Protein AF-A0A7S2VRX1-F1 (afdb_monomer_lite)

Structure (mmCIF, N/CA/C/O backbone):
data_AF-A0A7S2VRX1-F1
#
_entry.id   AF-A0A7S2VRX1-F1
#
loop_
_atom_site.group_PDB
_atom_site.id
_atom_site.type_symbol
_atom_site.label_atom_id
_atom_site.label_alt_id
_atom_site.label_comp_id
_atom_site.label_asym_id
_atom_site.label_entity_id
_atom_site.label_seq_id
_atom_site.pdbx_PDB_ins_code
_atom_site.Cartn_x
_atom_site.Cartn_y
_atom_site.Cartn_z
_atom_site.occupancy
_atom_site.B_iso_or_equiv
_atom_site.auth_seq_id
_atom_site.auth_comp_id
_atom_site.auth_asym_id
_atom_site.auth_atom_id
_atom_site.pdbx_PDB_model_num
ATOM 1 N N . MET A 1 1 ? 1.411 7.402 -5.758 1.00 97.06 1 MET A N 1
ATOM 2 C CA . MET A 1 1 ? 1.986 6.941 -4.468 1.00 97.06 1 MET A CA 1
ATOM 3 C C . MET A 1 1 ? 1.684 7.967 -3.385 1.00 97.06 1 MET A C 1
ATOM 5 O O . MET A 1 1 ? 1.398 9.107 -3.732 1.00 97.06 1 MET A O 1
ATOM 9 N N . VAL A 1 2 ? 1.748 7.589 -2.108 1.00 97.94 2 VAL A N 1
ATOM 10 C CA . VAL A 1 2 ? 1.626 8.524 -0.977 1.00 97.94 2 VAL A CA 1
ATOM 11 C C . VAL A 1 2 ? 2.907 8.448 -0.152 1.00 97.94 2 VAL A C 1
ATOM 13 O O . VAL A 1 2 ? 3.319 7.350 0.216 1.00 97.94 2 VAL A O 1
ATOM 16 N N . PHE A 1 3 ? 3.546 9.588 0.109 1.00 97.31 3 PHE A N 1
ATOM 17 C CA . PHE A 1 3 ? 4.737 9.678 0.951 1.00 97.31 3 PHE A CA 1
ATOM 18 C C . PHE A 1 3 ? 4.720 10.990 1.756 1.00 97.31 3 PHE A C 1
ATOM 20 O O . PHE A 1 3 ? 5.015 12.053 1.207 1.00 97.31 3 PHE A O 1
ATOM 27 N N . PRO A 1 4 ? 4.371 10.944 3.056 1.00 94.62 4 PRO A N 1
ATOM 28 C CA . PRO A 1 4 ? 4.066 12.144 3.839 1.00 94.62 4 PRO A CA 1
ATOM 29 C C . PRO A 1 4 ? 5.296 12.972 4.227 1.00 94.62 4 PRO A C 1
ATOM 31 O O . PRO A 1 4 ? 5.156 14.103 4.681 1.00 94.62 4 PRO A O 1
ATOM 34 N N . PHE A 1 5 ? 6.505 12.437 4.043 1.00 93.81 5 PHE A N 1
ATOM 35 C CA . PHE A 1 5 ? 7.756 13.095 4.435 1.00 93.81 5 PHE A CA 1
ATOM 36 C C . PHE A 1 5 ? 8.350 13.990 3.336 1.00 93.81 5 PHE A C 1
ATOM 38 O O . PHE A 1 5 ? 9.442 14.528 3.500 1.00 93.81 5 PHE A O 1
ATOM 45 N N . SER A 1 6 ? 7.650 14.149 2.211 1.00 93.81 6 SER A N 1
ATOM 46 C CA . SER A 1 6 ? 8.048 15.025 1.108 1.00 93.81 6 SER A CA 1
ATOM 47 C C . SER A 1 6 ? 6.846 15.774 0.540 1.00 93.81 6 SER A C 1
ATOM 49 O O . SER A 1 6 ? 5.720 15.276 0.594 1.00 93.81 6 SER A O 1
ATOM 51 N N . GLY A 1 7 ? 7.094 16.930 -0.079 1.00 96.62 7 GLY A N 1
ATOM 52 C CA . GLY A 1 7 ? 6.091 17.608 -0.900 1.00 96.62 7 GLY A CA 1
ATOM 53 C C . GLY A 1 7 ? 5.693 16.794 -2.137 1.00 96.62 7 GLY A C 1
ATOM 54 O O . GLY A 1 7 ? 6.363 15.825 -2.507 1.00 96.62 7 GLY A O 1
ATOM 55 N N . ASN A 1 8 ? 4.612 17.212 -2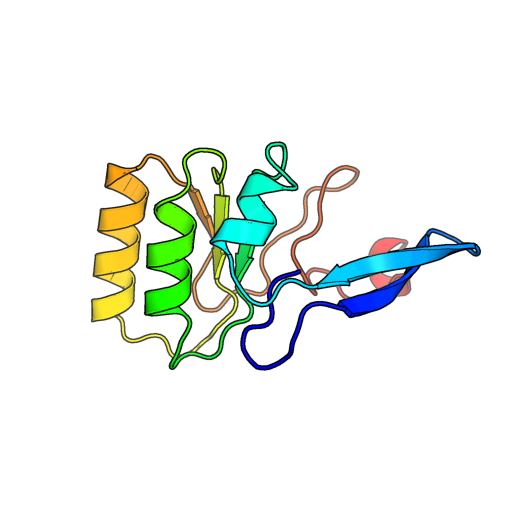.795 1.00 97.56 8 ASN A N 1
ATOM 56 C CA . ASN A 1 8 ? 4.149 16.592 -4.034 1.00 97.56 8 ASN A CA 1
ATOM 57 C C . ASN A 1 8 ? 5.226 16.674 -5.122 1.00 97.56 8 ASN A C 1
ATOM 59 O O . ASN A 1 8 ? 5.772 17.742 -5.393 1.00 97.56 8 ASN A O 1
ATOM 63 N N . HIS A 1 9 ? 5.505 15.545 -5.763 1.00 97.81 9 HIS A N 1
ATOM 64 C CA . HIS A 1 9 ? 6.497 15.443 -6.829 1.00 97.81 9 HIS A CA 1
ATOM 65 C C . HIS A 1 9 ? 6.177 14.260 -7.747 1.00 97.81 9 HIS A C 1
ATOM 67 O O . HIS A 1 9 ? 5.220 13.517 -7.525 1.00 97.81 9 HIS A O 1
ATOM 73 N N . TYR A 1 10 ? 6.984 14.088 -8.789 1.00 97.88 10 TYR A N 1
ATOM 74 C CA . TYR A 1 10 ? 6.904 12.941 -9.685 1.00 97.88 10 TYR A CA 1
ATOM 75 C C . TYR A 1 10 ? 8.141 12.068 -9.527 1.00 97.88 10 TYR A C 1
ATOM 77 O O . TYR A 1 10 ? 9.252 12.576 -9.384 1.00 97.88 10 TYR A O 1
ATOM 85 N N . VAL A 1 11 ? 7.942 10.755 -9.593 1.00 97.88 11 VAL A N 1
ATOM 86 C CA . VAL A 1 11 ? 9.022 9.768 -9.667 1.00 97.88 11 VAL A CA 1
ATOM 87 C C . VAL A 1 11 ? 8.981 9.112 -11.039 1.00 97.88 11 VAL A C 1
ATOM 89 O O . VAL A 1 11 ? 7.909 8.788 -11.552 1.00 97.88 11 VAL A O 1
ATOM 92 N N . LYS A 1 12 ? 10.157 8.935 -11.640 1.00 98.12 12 LYS A N 1
ATOM 93 C CA . LYS A 1 12 ? 10.313 8.293 -12.942 1.00 98.12 12 LYS A CA 1
ATOM 94 C C . LYS A 1 12 ? 10.253 6.769 -12.803 1.00 98.12 12 LYS A C 1
ATOM 96 O O . LYS A 1 12 ? 10.933 6.199 -11.955 1.00 98.12 12 LYS A O 1
ATOM 101 N N . PHE A 1 13 ? 9.468 6.132 -13.662 1.00 98.12 13 PHE A N 1
ATOM 102 C CA . PHE A 1 13 ? 9.349 4.683 -13.818 1.00 98.12 13 PHE A CA 1
ATOM 103 C C . PHE A 1 13 ? 9.473 4.299 -15.295 1.00 98.12 13 PHE A C 1
ATOM 105 O O . PHE A 1 13 ? 9.439 5.164 -16.167 1.00 98.12 13 PHE A O 1
ATOM 112 N N . TYR A 1 14 ? 9.585 2.999 -15.567 1.00 97.88 14 TYR A N 1
ATOM 113 C CA . TYR A 1 14 ? 9.569 2.453 -16.922 1.00 97.88 14 TYR A CA 1
ATOM 114 C C . TYR A 1 14 ? 8.295 1.645 -17.169 1.00 97.88 14 TYR A C 1
ATOM 116 O O . TYR A 1 14 ? 7.899 0.828 -16.334 1.00 97.88 14 TYR A O 1
ATOM 124 N N . TRP A 1 15 ? 7.677 1.859 -18.327 1.00 96.75 15 TRP A N 1
ATOM 125 C CA . TRP A 1 15 ? 6.610 1.028 -18.870 1.00 96.75 15 TRP A CA 1
ATOM 126 C C . TRP A 1 15 ? 7.118 0.361 -20.151 1.00 96.75 15 TRP A C 1
ATOM 128 O O . TRP A 1 15 ? 7.225 0.990 -21.203 1.00 96.75 15 TRP A O 1
ATOM 138 N N . GLY A 1 16 ? 7.516 -0.909 -20.045 1.00 95.25 16 GLY A N 1
ATOM 139 C CA . GLY A 1 16 ? 8.327 -1.544 -21.083 1.00 95.25 16 GLY A CA 1
ATOM 140 C C . GLY A 1 16 ? 9.685 -0.847 -21.184 1.00 95.25 16 GLY A C 1
ATOM 141 O O . GLY A 1 16 ? 10.439 -0.825 -20.214 1.00 95.25 16 GLY A O 1
ATOM 142 N N . THR A 1 17 ? 9.980 -0.262 -22.341 1.00 96.25 17 THR A N 1
ATOM 143 C CA . THR A 1 17 ? 11.205 0.520 -22.586 1.00 96.25 17 THR A CA 1
ATOM 144 C C . THR A 1 17 ? 10.990 2.032 -22.496 1.00 96.25 17 THR A C 1
ATOM 146 O O . THR A 1 17 ? 11.952 2.784 -22.619 1.00 96.25 17 THR A O 1
ATOM 149 N N . GLU A 1 18 ? 9.751 2.493 -22.309 1.00 97.69 18 GLU A N 1
ATOM 150 C CA . GLU A 1 18 ? 9.413 3.918 -22.268 1.00 97.69 18 GLU A CA 1
ATOM 151 C C . GLU A 1 18 ? 9.450 4.463 -20.838 1.00 97.69 18 GLU A C 1
ATOM 153 O O . GLU A 1 18 ? 9.050 3.788 -19.887 1.00 97.69 18 GLU A O 1
ATOM 158 N N . GLU A 1 19 ? 9.911 5.704 -20.676 1.00 97.94 19 GLU A N 1
ATOM 159 C CA . GLU A 1 19 ? 9.856 6.402 -19.393 1.00 97.94 19 GLU A CA 1
ATOM 160 C C . GLU A 1 19 ? 8.451 6.961 -19.134 1.00 97.94 19 GLU A C 1
ATOM 162 O O . GLU A 1 19 ? 7.811 7.536 -20.012 1.00 97.94 19 GLU A O 1
ATOM 167 N N . THR A 1 20 ? 7.990 6.857 -17.891 1.00 97.62 20 THR A N 1
ATOM 168 C CA . THR A 1 20 ? 6.728 7.437 -17.428 1.00 97.62 20 THR A CA 1
ATOM 169 C C . THR A 1 20 ? 6.888 8.062 -16.044 1.00 97.62 20 THR A C 1
ATOM 171 O O . THR A 1 20 ? 7.799 7.720 -15.287 1.00 97.62 20 THR A O 1
ATOM 174 N N . LEU A 1 21 ? 6.012 9.005 -15.701 1.00 97.88 21 LEU A N 1
ATOM 175 C CA . LEU A 1 21 ? 6.044 9.724 -14.429 1.00 97.88 21 LEU A CA 1
ATOM 176 C C . LEU A 1 21 ? 4.872 9.298 -13.544 1.00 97.88 21 LEU A C 1
ATOM 178 O O . LEU A 1 21 ? 3.709 9.460 -13.907 1.00 97.88 21 LEU A O 1
ATOM 182 N N . MET A 1 22 ? 5.180 8.808 -12.346 1.00 97.69 22 MET A N 1
ATOM 183 C CA . MET A 1 22 ? 4.192 8.462 -11.329 1.00 97.69 22 MET A CA 1
ATOM 184 C C . MET A 1 22 ? 4.077 9.602 -10.309 1.00 97.69 22 MET A C 1
ATOM 186 O O . MET A 1 22 ? 5.090 9.971 -9.704 1.00 97.69 22 MET A O 1
ATOM 190 N N . PRO A 1 23 ? 2.877 10.160 -10.067 1.00 98.06 23 PRO A N 1
ATOM 191 C CA . PRO A 1 23 ? 2.705 11.189 -9.054 1.00 98.06 23 PRO A CA 1
ATOM 192 C C . PRO A 1 23 ? 2.864 10.617 -7.639 1.00 98.06 23 PRO A C 1
ATOM 194 O O . PRO A 1 23 ? 2.332 9.550 -7.295 1.00 98.06 23 PRO A O 1
ATOM 197 N N . VAL A 1 24 ? 3.561 11.370 -6.796 1.00 98.50 24 VAL A N 1
ATOM 198 C CA . VAL A 1 24 ? 3.700 11.139 -5.360 1.00 98.50 24 VAL A CA 1
ATOM 199 C C . VAL A 1 24 ? 3.010 12.279 -4.626 1.00 98.50 24 VAL A C 1
ATOM 201 O O . VAL A 1 24 ? 3.309 13.449 -4.857 1.00 98.50 24 VAL A O 1
ATOM 204 N N . TYR A 1 25 ? 2.074 11.920 -3.754 1.00 98.50 25 TYR A N 1
ATOM 205 C CA . TYR A 1 25 ? 1.292 12.856 -2.958 1.00 98.50 25 TYR A CA 1
ATOM 206 C C . TYR A 1 25 ? 1.747 12.836 -1.505 1.00 98.50 2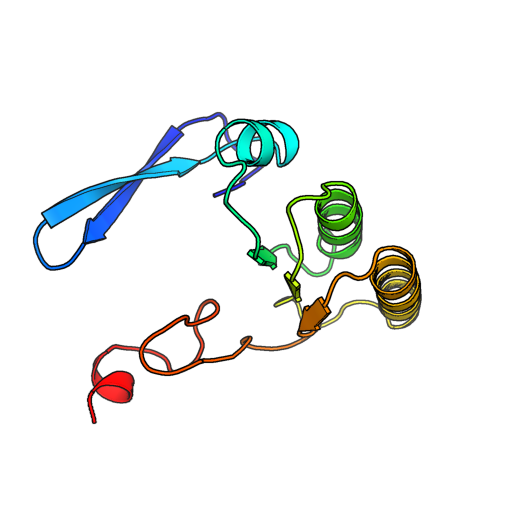5 TYR A C 1
ATOM 208 O O . TYR A 1 25 ? 2.074 11.777 -0.969 1.00 98.50 25 TYR A O 1
ATOM 216 N N . THR A 1 26 ? 1.698 13.983 -0.838 1.00 97.88 26 THR A N 1
ATOM 217 C CA . THR A 1 26 ? 1.977 14.072 0.600 1.00 97.88 26 THR A CA 1
ATOM 218 C C . THR A 1 26 ? 0.862 13.433 1.435 1.00 97.88 26 THR A C 1
ATOM 220 O O . THR A 1 26 ? 1.134 12.873 2.492 1.00 97.88 26 THR A O 1
ATOM 223 N N . THR A 1 27 ? -0.395 13.471 0.973 1.00 97.69 27 THR A N 1
ATOM 224 C CA . THR A 1 27 ? -1.551 12.973 1.744 1.00 97.69 27 THR A CA 1
ATOM 225 C C . THR A 1 27 ? -2.351 11.915 0.993 1.00 97.69 27 THR A C 1
ATOM 227 O O . THR A 1 27 ? -2.505 11.979 -0.231 1.00 97.69 27 THR A O 1
ATOM 230 N N . THR A 1 28 ? -2.920 10.963 1.739 1.00 97.50 28 THR A N 1
ATOM 231 C CA . THR A 1 28 ? -3.828 9.945 1.193 1.00 97.50 28 THR A CA 1
ATOM 232 C C . THR A 1 28 ? -5.080 10.583 0.600 1.00 97.50 28 THR A C 1
ATOM 234 O O . THR A 1 28 ? -5.514 10.200 -0.485 1.00 97.50 28 THR A O 1
ATOM 237 N N . LYS A 1 29 ? -5.613 11.616 1.265 1.00 97.44 29 LYS A N 1
ATOM 238 C CA . LYS A 1 29 ? -6.782 12.375 0.812 1.00 97.44 29 LYS A CA 1
ATOM 239 C C . LYS A 1 29 ? -6.619 12.907 -0.609 1.00 97.44 29 LYS A C 1
ATOM 241 O O . LYS A 1 29 ? -7.486 12.676 -1.448 1.00 97.44 29 LYS A O 1
ATOM 246 N N . GLU A 1 30 ? -5.518 13.607 -0.886 1.00 97.75 30 GLU A N 1
ATOM 247 C CA . GLU A 1 30 ? -5.277 14.175 -2.216 1.00 97.75 30 GLU A CA 1
ATOM 248 C C . GLU A 1 30 ? -5.119 13.073 -3.273 1.00 97.75 30 GLU A C 1
ATOM 250 O O . GLU A 1 30 ? -5.691 13.173 -4.361 1.00 97.75 30 GLU A O 1
ATOM 255 N N . ALA A 1 31 ? -4.391 12.002 -2.940 1.00 98.12 31 ALA A N 1
ATOM 256 C CA . ALA A 1 31 ? -4.196 10.872 -3.841 1.00 98.12 31 ALA A CA 1
ATOM 257 C C . ALA A 1 31 ? -5.529 10.215 -4.223 1.00 98.12 31 ALA A C 1
ATOM 259 O O . ALA A 1 31 ? -5.793 10.000 -5.402 1.00 98.12 31 ALA A O 1
ATOM 260 N N . VAL A 1 32 ? -6.395 9.948 -3.246 1.00 97.50 32 VAL A N 1
ATOM 261 C CA . VAL A 1 32 ? -7.709 9.337 -3.479 1.00 97.50 32 VAL A CA 1
ATOM 262 C C . VAL A 1 32 ? -8.625 10.251 -4.295 1.00 97.50 32 VAL A C 1
ATOM 264 O O . VAL A 1 32 ? -9.305 9.777 -5.202 1.00 97.50 32 VAL A O 1
ATOM 267 N N . GLN A 1 33 ? -8.622 11.560 -4.026 1.00 97.38 33 GLN A N 1
ATOM 268 C CA . GLN A 1 33 ? -9.435 12.522 -4.779 1.00 97.38 33 GLN A CA 1
ATOM 269 C C . GLN A 1 33 ? -9.026 12.609 -6.253 1.00 97.38 33 GLN A C 1
ATOM 271 O O . GLN A 1 33 ? -9.888 12.710 -7.124 1.00 97.38 33 GLN A O 1
ATOM 276 N N . LYS A 1 34 ? -7.720 12.564 -6.541 1.00 98.06 34 LYS A N 1
ATOM 277 C CA . LYS A 1 34 ? -7.197 12.608 -7.914 1.00 98.06 34 LYS A CA 1
ATOM 278 C C . LYS A 1 34 ? -7.292 11.266 -8.642 1.00 98.06 34 LYS A C 1
ATOM 280 O O . LYS A 1 34 ? -7.299 11.256 -9.869 1.00 98.06 34 LYS A O 1
ATOM 285 N N . HIS A 1 35 ? -7.391 10.156 -7.908 1.00 97.69 35 HIS A N 1
ATOM 286 C CA . HIS A 1 35 ? -7.427 8.794 -8.453 1.00 97.69 35 HIS A CA 1
ATOM 287 C C . HIS A 1 35 ? -8.642 8.006 -7.934 1.00 97.69 35 HIS A C 1
ATOM 289 O O . HIS A 1 35 ? -8.470 6.995 -7.249 1.00 97.69 35 HIS A O 1
ATOM 295 N N . PRO A 1 36 ? -9.881 8.413 -8.278 1.00 97.00 36 PRO A N 1
ATOM 296 C CA . PRO A 1 36 ? -11.100 7.801 -7.736 1.00 97.00 36 PRO A CA 1
ATOM 297 C C . PRO A 1 36 ? -11.282 6.326 -8.132 1.00 97.00 36 PRO A C 1
ATOM 299 O O . PRO A 1 36 ? -11.991 5.588 -7.452 1.00 97.00 36 PRO A O 1
ATOM 302 N N . ASN A 1 37 ? -10.620 5.881 -9.205 1.00 97.38 37 ASN A N 1
ATOM 303 C CA . ASN A 1 37 ? -10.684 4.501 -9.694 1.00 97.38 37 ASN A CA 1
ATOM 304 C C . ASN A 1 37 ? -9.738 3.545 -8.947 1.00 97.38 37 ASN A C 1
ATOM 306 O O . ASN A 1 37 ? -9.814 2.333 -9.147 1.00 97.38 37 ASN A O 1
ATOM 310 N N . ALA A 1 38 ? -8.829 4.057 -8.109 1.00 97.69 38 ALA A N 1
ATOM 311 C CA . ALA A 1 38 ? -7.954 3.206 -7.313 1.00 97.69 38 ALA A CA 1
ATOM 312 C C . ALA A 1 38 ? -8.762 2.505 -6.214 1.00 97.69 38 ALA A C 1
ATOM 314 O O . ALA A 1 38 ? -9.374 3.162 -5.371 1.00 97.69 38 ALA A O 1
ATOM 315 N N . SER A 1 39 ? -8.738 1.171 -6.221 1.00 97.94 39 SER A N 1
ATOM 316 C CA . SER A 1 39 ? -9.491 0.325 -5.286 1.00 97.94 39 SER A CA 1
ATOM 317 C C . SER A 1 39 ? -8.625 -0.529 -4.361 1.00 97.94 39 SER A C 1
ATOM 319 O O . SER A 1 39 ? -9.136 -1.104 -3.400 1.00 97.94 39 SER A O 1
ATOM 321 N N . VAL A 1 40 ? -7.317 -0.593 -4.613 1.00 98.44 40 VAL A N 1
ATOM 322 C CA . VAL A 1 40 ? -6.353 -1.359 -3.816 1.00 98.44 40 VAL A CA 1
ATOM 323 C C . VAL A 1 40 ? -5.342 -0.401 -3.199 1.00 98.44 40 VAL A C 1
ATOM 325 O O . VAL A 1 40 ? -4.705 0.374 -3.912 1.00 98.44 40 VAL A O 1
ATOM 328 N N . PHE A 1 41 ? -5.173 -0.479 -1.882 1.00 98.50 41 PHE A N 1
ATOM 329 C CA . PHE A 1 41 ? -4.167 0.267 -1.135 1.00 98.50 41 PHE A CA 1
ATOM 330 C C . PHE A 1 41 ? -3.084 -0.693 -0.634 1.00 98.50 41 PHE A C 1
ATOM 332 O O . PHE A 1 41 ? -3.375 -1.625 0.113 1.00 98.50 41 PHE A O 1
ATOM 339 N N . ILE A 1 42 ? -1.833 -0.485 -1.050 1.00 98.69 42 ILE A N 1
ATOM 340 C CA . ILE A 1 42 ? -0.694 -1.320 -0.639 1.00 98.69 42 ILE A CA 1
ATOM 341 C C . ILE A 1 42 ? 0.148 -0.522 0.354 1.00 98.69 42 ILE A C 1
ATOM 343 O O . ILE A 1 42 ? 0.803 0.453 -0.016 1.00 98.69 42 ILE A O 1
ATOM 347 N N . ASN A 1 43 ? 0.103 -0.925 1.621 1.00 98.50 43 ASN A N 1
ATOM 348 C CA . ASN A 1 43 ? 0.679 -0.192 2.733 1.00 98.50 43 ASN A CA 1
ATOM 349 C C . ASN A 1 43 ? 2.070 -0.724 3.117 1.00 98.50 43 ASN A C 1
ATOM 351 O O . ASN A 1 43 ? 2.205 -1.734 3.811 1.00 98.50 43 ASN A O 1
ATOM 355 N N . PHE A 1 44 ? 3.096 0.009 2.679 1.00 98.50 44 PHE A N 1
ATOM 356 C CA . PHE A 1 44 ? 4.506 -0.194 3.034 1.00 98.50 44 PHE A CA 1
ATOM 357 C C . PHE A 1 44 ? 4.958 0.648 4.240 1.00 98.50 44 PHE A C 1
ATOM 359 O O . PHE A 1 44 ? 6.157 0.782 4.487 1.00 98.50 44 PHE A O 1
ATOM 366 N N . ALA A 1 45 ? 4.029 1.260 4.982 1.00 97.75 45 ALA A N 1
ATOM 367 C CA . ALA A 1 45 ? 4.370 1.987 6.198 1.00 97.75 45 ALA A CA 1
ATOM 368 C C . ALA A 1 45 ? 5.082 1.074 7.210 1.00 97.75 45 ALA A C 1
ATOM 370 O O . ALA A 1 45 ? 4.838 -0.128 7.269 1.00 97.75 45 ALA A O 1
ATOM 371 N N . SER A 1 46 ? 5.957 1.655 8.032 1.00 96.81 46 SER A N 1
ATOM 372 C CA . SER A 1 46 ? 6.636 0.922 9.107 1.00 96.81 46 SER A CA 1
ATOM 373 C C . SER A 1 46 ? 5.644 0.411 10.158 1.00 96.81 46 SER A C 1
ATOM 375 O O . SER A 1 46 ? 4.570 0.990 10.315 1.00 96.81 46 SER A O 1
ATOM 377 N N . PHE A 1 47 ? 6.038 -0.570 10.978 1.00 91.94 47 PHE A N 1
ATOM 378 C CA . PHE A 1 47 ? 5.202 -1.077 12.079 1.00 91.94 47 PHE A CA 1
ATOM 379 C C . PHE A 1 47 ? 4.696 0.020 13.038 1.00 91.94 47 PHE A C 1
ATOM 381 O O . PHE A 1 47 ? 3.661 -0.149 13.672 1.00 91.94 47 PHE A O 1
ATOM 388 N N . ARG A 1 48 ? 5.397 1.164 13.123 1.00 95.19 48 ARG A N 1
ATOM 389 C CA . ARG A 1 48 ? 5.005 2.313 13.956 1.00 95.19 48 ARG A CA 1
ATOM 390 C C . ARG A 1 48 ? 3.852 3.127 13.371 1.00 95.19 48 ARG A C 1
ATOM 392 O O . ARG A 1 48 ? 3.094 3.716 14.126 1.00 95.19 48 ARG A O 1
ATOM 399 N N . SER A 1 49 ? 3.744 3.195 12.046 1.00 97.12 49 SER A N 1
ATOM 400 C CA . SER A 1 49 ? 2.799 4.070 11.333 1.00 97.12 49 SER A CA 1
ATOM 401 C C . SER A 1 49 ? 1.731 3.306 10.550 1.00 97.12 49 SER A C 1
ATOM 403 O O . SER A 1 49 ? 0.759 3.892 10.071 1.00 97.12 49 SER A O 1
ATOM 405 N N . VAL A 1 50 ? 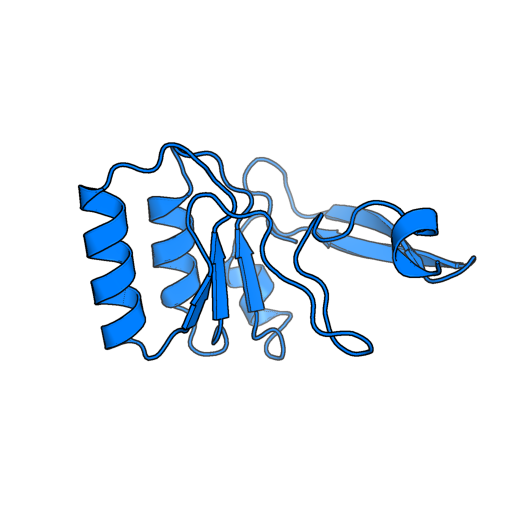1.883 1.990 10.415 1.00 98.19 50 VAL A N 1
ATOM 406 C CA . VAL A 1 50 ? 0.992 1.144 9.619 1.00 98.19 50 VAL A CA 1
ATOM 407 C C . VAL A 1 50 ? -0.430 1.094 10.160 1.00 98.19 50 VAL A C 1
ATOM 409 O O . VAL A 1 50 ? -1.367 1.038 9.370 1.00 98.19 50 VAL A O 1
ATOM 412 N N . PHE A 1 51 ? -0.612 1.171 11.479 1.00 98.50 51 PHE A N 1
ATOM 413 C CA . PHE A 1 51 ? -1.940 1.176 12.085 1.00 98.50 51 PHE A CA 1
ATOM 414 C C . PHE A 1 51 ? -2.744 2.412 11.659 1.00 98.50 51 PHE A C 1
ATOM 416 O O . PHE A 1 51 ? -3.793 2.279 11.034 1.00 98.50 51 PHE A O 1
ATOM 423 N N . GLU A 1 52 ? -2.217 3.611 11.919 1.00 98.06 52 GLU A N 1
ATOM 424 C CA . GLU A 1 52 ? -2.899 4.875 11.613 1.00 98.06 52 GLU A CA 1
ATOM 425 C C . GLU A 1 52 ? -3.154 5.037 10.111 1.00 98.06 52 GLU A C 1
ATOM 427 O O . GLU A 1 52 ? -4.266 5.365 9.700 1.00 98.06 52 GLU A O 1
ATOM 432 N N . THR A 1 53 ? -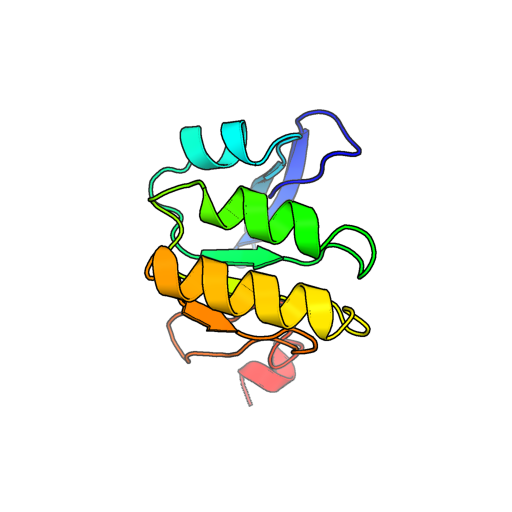2.155 4.722 9.281 1.00 97.81 53 THR A N 1
ATOM 433 C CA . THR A 1 53 ? -2.280 4.800 7.814 1.00 97.81 53 THR A CA 1
ATOM 434 C C . THR A 1 53 ? -3.291 3.797 7.254 1.00 97.81 53 THR A C 1
ATOM 436 O O . THR A 1 53 ? -4.002 4.107 6.302 1.00 97.81 53 THR A O 1
ATOM 439 N N . SER A 1 54 ? -3.410 2.612 7.858 1.00 98.50 54 SER A N 1
ATOM 440 C CA . SER A 1 54 ? -4.415 1.612 7.477 1.00 98.50 54 SER A CA 1
ATOM 441 C C . SER A 1 54 ? -5.827 2.049 7.861 1.00 98.50 54 SER A C 1
ATOM 443 O O . SER A 1 54 ? -6.750 1.930 7.056 1.00 98.50 54 SER A O 1
ATOM 445 N N . VAL A 1 55 ? -5.999 2.596 9.069 1.00 98.25 55 VAL A N 1
ATOM 446 C CA . VAL A 1 55 ? -7.282 3.156 9.514 1.00 98.25 55 VAL A CA 1
ATOM 447 C C . VAL A 1 55 ? -7.701 4.319 8.615 1.00 98.25 55 VAL A C 1
ATOM 449 O O . VAL A 1 55 ? -8.854 4.350 8.186 1.00 98.25 55 VAL A O 1
ATOM 452 N N . GLU A 1 56 ? -6.778 5.228 8.278 1.00 98.12 56 GLU A N 1
ATOM 453 C CA . GLU A 1 56 ? -7.028 6.334 7.348 1.00 98.12 56 GLU A CA 1
ATOM 454 C C . GLU A 1 56 ? -7.441 5.815 5.964 1.00 98.12 56 GLU A C 1
ATOM 456 O O . GLU A 1 56 ? -8.467 6.233 5.432 1.00 98.12 56 GLU A O 1
ATOM 461 N N . ALA A 1 57 ? -6.702 4.854 5.399 1.00 97.94 57 ALA A N 1
ATOM 462 C CA . ALA A 1 57 ? -7.005 4.281 4.087 1.00 97.94 57 ALA A CA 1
ATOM 463 C C . ALA A 1 57 ? -8.427 3.692 4.023 1.00 97.94 57 ALA A C 1
ATOM 465 O O . ALA A 1 57 ? -9.143 3.898 3.043 1.00 97.94 57 ALA A O 1
ATOM 466 N N . MET A 1 58 ? -8.872 3.026 5.093 1.00 98.12 58 MET A N 1
ATOM 467 C CA . MET A 1 58 ? -10.221 2.460 5.200 1.00 98.12 58 MET A CA 1
ATOM 468 C C . MET A 1 58 ? -11.329 3.522 5.355 1.00 98.12 58 MET A C 1
ATOM 470 O O . MET A 1 58 ? -12.518 3.203 5.277 1.00 98.12 58 MET A O 1
ATOM 474 N N . GLN A 1 59 ? -11.009 4.800 5.577 1.00 97.44 59 GLN A N 1
ATOM 475 C CA . GLN A 1 59 ? -12.018 5.869 5.567 1.00 97.44 59 GLN A CA 1
ATOM 476 C C . GLN A 1 59 ? -12.527 6.177 4.157 1.00 97.44 59 GLN A C 1
ATOM 478 O O . GLN A 1 59 ? -13.645 6.671 4.013 1.00 97.44 59 GLN A O 1
ATOM 483 N N . TYR A 1 60 ? -11.746 5.851 3.129 1.00 97.88 60 TYR A N 1
ATOM 484 C CA . TYR A 1 60 ? -12.062 6.191 1.752 1.00 97.88 60 TYR A CA 1
ATOM 485 C C . TYR A 1 60 ? -12.874 5.077 1.069 1.00 97.88 60 TYR A C 1
ATOM 487 O O . TYR A 1 60 ? -12.383 3.959 0.918 1.00 97.88 60 TYR A O 1
ATOM 495 N N . PRO A 1 61 ? -14.111 5.354 0.610 1.00 96.12 61 PRO A N 1
ATOM 496 C CA . PRO A 1 61 ? -15.039 4.317 0.154 1.00 96.12 61 PRO A CA 1
ATOM 497 C C . PRO A 1 61 ? -14.627 3.634 -1.155 1.00 96.12 61 PRO A C 1
ATOM 499 O O . PRO A 1 61 ? -15.122 2.545 -1.449 1.00 96.12 61 PRO A O 1
ATOM 502 N N . ASN A 1 62 ? -13.758 4.247 -1.961 1.00 96.75 62 ASN A N 1
ATOM 503 C CA . ASN A 1 62 ? -13.216 3.637 -3.176 1.00 96.75 62 ASN A CA 1
ATOM 504 C C . ASN A 1 62 ? -12.206 2.522 -2.867 1.00 96.75 62 ASN A C 1
ATOM 506 O O . ASN A 1 62 ? -12.077 1.606 -3.674 1.00 96.75 62 ASN A O 1
ATOM 510 N N . ILE A 1 63 ? -11.549 2.542 -1.702 1.00 98.31 63 ILE A N 1
ATOM 511 C CA . ILE A 1 63 ? -10.613 1.493 -1.293 1.00 98.31 63 ILE A CA 1
ATOM 512 C C . ILE A 1 63 ? -11.401 0.262 -0.844 1.00 98.31 63 ILE A C 1
ATOM 514 O O . ILE A 1 63 ? -12.161 0.302 0.119 1.00 98.31 63 ILE A O 1
ATOM 518 N N . LYS A 1 64 ? -11.231 -0.840 -1.574 1.00 98.44 64 LYS A N 1
ATOM 519 C CA . LYS A 1 64 ? -11.906 -2.125 -1.342 1.00 98.44 64 LYS A CA 1
ATOM 520 C C . LYS A 1 64 ? -10.972 -3.189 -0.786 1.00 98.44 64 LYS A C 1
ATOM 522 O O . LYS A 1 64 ? -11.442 -4.099 -0.112 1.00 98.44 64 LYS A O 1
ATOM 527 N N . THR A 1 65 ? -9.672 -3.052 -1.033 1.00 98.62 65 THR A N 1
ATOM 528 C CA . THR A 1 65 ? -8.653 -3.987 -0.554 1.00 98.62 65 THR A CA 1
ATOM 529 C C . THR A 1 65 ? -7.477 -3.228 0.039 1.00 98.62 65 THR A C 1
ATOM 531 O O . THR A 1 65 ? -6.945 -2.315 -0.593 1.00 98.62 65 THR A O 1
ATOM 534 N N . LEU A 1 66 ? -7.039 -3.640 1.225 1.00 98.62 66 LEU A N 1
ATOM 535 C CA . LEU A 1 66 ? -5.863 -3.133 1.916 1.00 98.62 66 LEU A CA 1
ATOM 536 C C . LEU A 1 66 ? -4.845 -4.268 2.095 1.00 98.62 66 LEU A C 1
ATOM 538 O O . LEU A 1 66 ? -5.128 -5.267 2.750 1.00 98.62 66 LEU A O 1
ATOM 542 N N . ALA A 1 67 ? -3.652 -4.109 1.529 1.00 98.75 67 ALA A N 1
ATOM 543 C CA . ALA A 1 67 ? -2.528 -5.007 1.773 1.00 98.75 67 ALA A CA 1
ATOM 544 C C . ALA A 1 67 ? -1.559 -4.365 2.770 1.00 98.75 67 ALA A C 1
ATOM 546 O O . ALA A 1 67 ? -1.107 -3.245 2.540 1.00 98.75 67 ALA A O 1
ATOM 547 N N . ILE A 1 68 ? -1.238 -5.059 3.859 1.00 98.75 68 ILE A N 1
ATOM 548 C CA . ILE A 1 68 ? -0.370 -4.566 4.930 1.00 98.75 68 ILE A CA 1
ATOM 549 C C . ILE A 1 68 ? 0.932 -5.366 4.928 1.00 98.75 68 ILE A C 1
ATOM 551 O O . ILE A 1 68 ? 0.939 -6.543 5.274 1.00 98.75 68 ILE A O 1
ATOM 555 N N . ILE A 1 69 ? 2.035 -4.714 4.555 1.00 98.69 69 ILE A N 1
ATOM 556 C CA . ILE A 1 69 ? 3.332 -5.387 4.382 1.00 98.69 69 ILE A CA 1
ATOM 557 C C . ILE A 1 69 ? 4.106 -5.486 5.703 1.00 98.69 69 ILE A C 1
ATOM 559 O O . ILE A 1 69 ? 4.843 -6.443 5.918 1.00 98.69 69 ILE A O 1
ATOM 563 N N . ALA A 1 70 ? 3.934 -4.508 6.597 1.00 98.31 70 ALA A N 1
ATOM 564 C CA . ALA A 1 70 ? 4.703 -4.407 7.834 1.00 98.31 70 ALA A CA 1
ATOM 565 C C . ALA A 1 70 ? 4.591 -5.662 8.712 1.00 98.31 70 ALA A C 1
ATOM 567 O O . ALA A 1 70 ? 3.491 -6.132 9.011 1.00 98.31 70 ALA A O 1
ATOM 568 N N . GLU A 1 71 ? 5.737 -6.147 9.178 1.00 98.19 71 GLU A N 1
ATOM 569 C CA . GLU A 1 71 ? 5.848 -7.135 10.249 1.00 98.19 71 GLU A CA 1
ATOM 570 C C . GLU A 1 71 ? 5.952 -6.436 11.618 1.00 98.19 71 GLU A C 1
ATOM 572 O O . GLU A 1 71 ? 6.287 -5.252 11.696 1.00 98.19 71 GLU A O 1
ATOM 577 N N . GLY A 1 72 ? 5.651 -7.153 12.706 1.00 96.69 72 GLY A N 1
ATOM 578 C CA . GLY A 1 72 ? 5.798 -6.637 14.073 1.00 96.69 72 GLY A CA 1
ATOM 579 C C . GLY A 1 72 ? 4.686 -5.682 14.517 1.00 96.69 72 GLY A C 1
ATOM 580 O O . GLY A 1 72 ? 4.871 -4.924 15.468 1.00 96.69 72 GLY A O 1
ATOM 581 N N . VAL A 1 73 ? 3.534 -5.699 13.838 1.00 97.75 73 VAL A N 1
ATOM 582 C CA . VAL A 1 73 ? 2.346 -4.946 14.263 1.00 97.75 73 VAL A CA 1
ATOM 583 C C . VAL A 1 73 ? 1.773 -5.593 15.528 1.00 97.75 73 VAL A C 1
ATOM 585 O O . VAL A 1 73 ? 1.477 -6.788 15.497 1.00 97.75 73 VAL A O 1
ATOM 588 N N . PRO A 1 74 ? 1.580 -4.848 16.633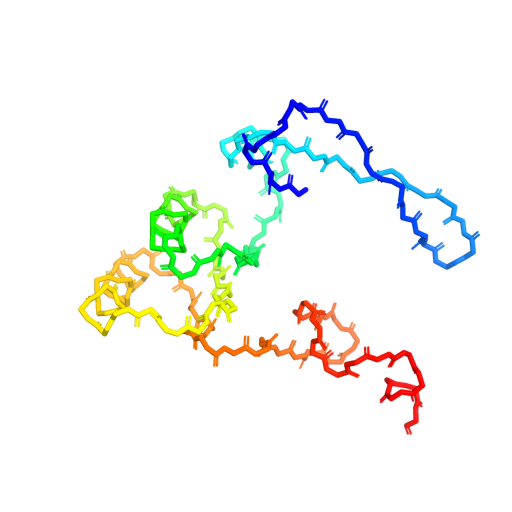 1.00 98.19 74 PRO A N 1
ATOM 589 C CA . PRO A 1 74 ? 0.959 -5.384 17.838 1.00 98.19 74 PRO A CA 1
ATOM 590 C C . PRO A 1 74 ? -0.376 -6.081 17.545 1.00 98.19 74 PRO A C 1
ATOM 592 O O . PRO A 1 74 ? -1.233 -5.548 16.836 1.00 98.19 74 PRO A O 1
ATOM 595 N N . GLU A 1 75 ? -0.594 -7.256 18.133 1.00 98.31 75 GLU A N 1
ATOM 596 C CA . GLU A 1 75 ? -1.809 -8.049 17.895 1.00 98.31 75 GLU A CA 1
ATOM 597 C C . GLU A 1 75 ? -3.084 -7.283 18.261 1.00 98.31 75 GLU A C 1
ATOM 599 O O . GLU A 1 75 ? -4.076 -7.350 17.540 1.00 98.31 75 GLU A O 1
ATOM 604 N N . GLN A 1 76 ? -3.048 -6.483 19.335 1.00 98.44 76 GLN A N 1
ATOM 605 C CA . GLN A 1 76 ? -4.155 -5.598 19.708 1.00 98.44 76 GLN A CA 1
ATOM 606 C C . GLN A 1 76 ? -4.554 -4.672 18.552 1.00 98.44 76 GLN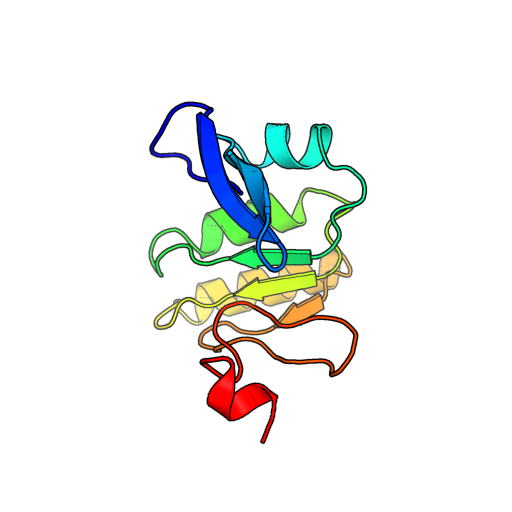 A C 1
ATOM 608 O O . GLN A 1 76 ? -5.723 -4.633 18.182 1.00 98.44 76 GLN A O 1
ATOM 613 N N . GLN A 1 77 ? -3.582 -3.983 17.950 1.00 98.44 77 GLN A N 1
ATOM 614 C CA . GLN A 1 77 ? -3.823 -3.102 16.807 1.00 98.44 77 GLN A CA 1
ATOM 615 C C . GLN A 1 77 ? -4.351 -3.887 15.605 1.00 98.44 77 GLN A C 1
ATOM 617 O O . GLN A 1 77 ? -5.266 -3.435 14.925 1.00 98.44 77 GLN A O 1
ATOM 622 N N . THR A 1 78 ? -3.830 -5.092 15.373 1.00 98.62 78 THR A N 1
ATOM 623 C CA . THR A 1 78 ? -4.316 -5.968 14.299 1.00 98.62 78 THR A CA 1
ATOM 624 C C . THR A 1 78 ? -5.786 -6.351 14.499 1.00 98.62 78 THR A C 1
ATOM 626 O O . THR A 1 78 ? -6.558 -6.300 13.544 1.00 98.62 78 THR A O 1
ATOM 629 N N . ARG A 1 79 ? -6.223 -6.648 15.731 1.00 98.62 79 ARG A N 1
ATOM 630 C CA . ARG A 1 79 ? -7.646 -6.899 16.034 1.00 98.62 79 ARG A CA 1
ATOM 631 C C . ARG A 1 79 ? -8.525 -5.692 15.717 1.00 98.62 79 ARG A C 1
ATOM 633 O O . ARG A 1 79 ? -9.596 -5.850 15.133 1.00 98.62 79 ARG A O 1
ATOM 640 N N . ASP A 1 80 ? -8.064 -4.496 16.068 1.00 98.69 80 ASP A N 1
ATOM 641 C CA . ASP A 1 80 ? -8.795 -3.258 15.794 1.00 98.69 80 ASP A CA 1
ATOM 642 C C . ASP A 1 80 ? -8.879 -2.971 14.283 1.00 98.69 80 ASP A C 1
ATOM 644 O O . ASP A 1 80 ? -9.923 -2.528 13.792 1.00 98.69 80 ASP A O 1
ATOM 648 N N . LEU A 1 81 ? -7.826 -3.299 13.522 1.00 98.62 81 LEU A N 1
ATOM 649 C CA . LEU A 1 81 ? -7.836 -3.245 12.058 1.00 98.62 81 LEU A CA 1
ATOM 650 C C . LEU A 1 81 ? -8.841 -4.231 11.456 1.00 98.62 81 LEU A C 1
ATOM 652 O O . LEU A 1 81 ? -9.633 -3.817 10.615 1.00 98.62 81 LEU A O 1
ATOM 656 N N . ILE A 1 82 ? -8.862 -5.488 11.916 1.00 98.69 82 ILE A N 1
ATOM 657 C CA . ILE A 1 82 ? -9.818 -6.512 11.455 1.00 98.69 82 ILE A CA 1
ATOM 658 C C . ILE A 1 82 ? -11.250 -6.035 11.674 1.00 98.69 82 ILE A C 1
ATOM 660 O O . ILE A 1 82 ? -12.024 -5.953 10.723 1.00 98.69 82 ILE A O 1
ATOM 664 N N . LYS A 1 83 ? -11.574 -5.618 12.901 1.00 98.69 83 LYS A N 1
ATOM 665 C CA . LYS A 1 83 ? -12.904 -5.105 13.242 1.00 98.69 83 LYS A CA 1
ATOM 666 C C . LYS A 1 83 ? -13.304 -3.919 12.360 1.00 98.69 83 LYS A C 1
ATOM 668 O O . LYS A 1 83 ? -14.444 -3.825 11.903 1.00 98.69 83 LYS A O 1
ATOM 673 N N . THR A 1 84 ? -12.370 -3.001 12.119 1.00 98.44 84 THR A N 1
ATOM 674 C CA . THR A 1 84 ? -12.605 -1.827 11.272 1.00 98.44 84 THR A CA 1
ATOM 675 C C . THR A 1 84 ? -12.854 -2.235 9.820 1.00 98.44 84 THR A C 1
ATOM 677 O O . THR A 1 84 ? -13.813 -1.760 9.211 1.00 98.44 84 THR A O 1
ATOM 680 N N . ALA A 1 85 ? -12.039 -3.139 9.281 1.00 98.56 85 ALA A N 1
ATOM 681 C CA . ALA A 1 85 ? -12.152 -3.638 7.919 1.00 98.56 85 ALA A CA 1
ATOM 682 C C . ALA A 1 85 ? -13.479 -4.368 7.682 1.00 98.56 85 ALA A C 1
ATOM 684 O O . ALA A 1 85 ? -14.181 -4.052 6.722 1.00 98.56 85 ALA A O 1
ATOM 685 N N . GLU A 1 86 ? -13.878 -5.249 8.603 1.00 98.31 86 GLU A N 1
ATOM 686 C CA . GLU A 1 86 ? -15.171 -5.941 8.577 1.00 98.31 86 GLU A CA 1
ATOM 687 C C . GLU A 1 86 ? -16.336 -4.949 8.600 1.00 98.31 86 GLU A C 1
ATOM 689 O O . GLU A 1 86 ? -17.226 -5.021 7.753 1.00 98.31 86 GLU A O 1
ATOM 694 N N . SER A 1 87 ? -16.295 -3.958 9.499 1.00 98.19 87 SER A N 1
ATOM 695 C CA . SER A 1 87 ? -17.350 -2.937 9.603 1.00 98.19 87 SER A CA 1
ATOM 696 C C . SER A 1 87 ? -17.526 -2.105 8.327 1.00 98.19 87 SER A C 1
ATOM 698 O O . SER A 1 87 ? -18.600 -1.560 8.077 1.00 98.19 87 SER A O 1
ATOM 700 N N . LYS A 1 88 ? -16.471 -2.005 7.512 1.00 97.81 88 LYS A N 1
ATOM 701 C CA . LYS A 1 88 ? -16.427 -1.211 6.280 1.00 97.81 88 LYS A CA 1
ATOM 702 C C . LYS A 1 88 ? -16.501 -2.057 5.009 1.00 97.81 88 LYS A C 1
ATOM 704 O O . LYS A 1 88 ? -16.540 -1.488 3.919 1.00 97.81 88 LYS A O 1
ATOM 709 N N . GLY A 1 89 ? -16.509 -3.385 5.128 1.00 98.00 89 GLY A N 1
ATOM 710 C CA . GLY A 1 89 ? -16.459 -4.299 3.988 1.00 98.00 89 GLY A CA 1
ATOM 711 C C . GLY A 1 89 ? -15.174 -4.172 3.159 1.00 98.00 89 GLY A C 1
ATOM 712 O O . GLY A 1 89 ? -15.226 -4.302 1.937 1.00 98.00 89 GLY A O 1
ATOM 713 N N . VAL A 1 90 ? -14.039 -3.872 3.798 1.00 98.62 90 VAL A N 1
ATOM 714 C CA . VAL A 1 90 ? -12.723 -3.789 3.145 1.00 98.62 90 VAL A CA 1
ATOM 715 C C . VAL A 1 90 ? -11.997 -5.120 3.318 1.00 98.62 90 VAL A C 1
ATOM 717 O O . VAL A 1 90 ? -11.836 -5.603 4.435 1.00 98.62 90 VAL A O 1
ATOM 720 N N . GLY A 1 91 ? -11.532 -5.718 2.223 1.00 98.50 91 GLY A N 1
ATOM 721 C CA . GLY A 1 91 ? -10.696 -6.916 2.282 1.00 98.50 91 GLY A CA 1
ATOM 722 C C . GLY A 1 91 ? -9.297 -6.587 2.804 1.00 98.50 91 GLY A C 1
ATOM 723 O O . GLY A 1 91 ? -8.689 -5.619 2.347 1.00 98.50 91 GLY A O 1
ATOM 724 N N . MET A 1 92 ? -8.761 -7.397 3.718 1.00 98.19 92 MET A N 1
ATOM 725 C CA . MET A 1 92 ? -7.387 -7.249 4.212 1.00 98.19 92 MET A CA 1
ATOM 726 C C . MET A 1 92 ? -6.496 -8.420 3.802 1.00 98.19 92 MET A C 1
ATOM 728 O O . MET A 1 92 ? -6.906 -9.576 3.867 1.00 98.19 92 MET A O 1
ATOM 732 N N . ILE A 1 93 ? -5.260 -8.106 3.408 1.00 98.69 93 ILE A N 1
ATOM 733 C CA . ILE A 1 93 ? -4.188 -9.069 3.130 1.00 98.69 93 ILE A CA 1
ATOM 734 C C . ILE A 1 93 ? -2.990 -8.687 4.005 1.00 98.69 93 ILE A C 1
ATOM 736 O O . ILE A 1 93 ? -2.365 -7.654 3.773 1.00 98.69 93 ILE A O 1
ATOM 740 N N . GLY A 1 94 ? -2.673 -9.504 5.008 1.00 98.06 94 GLY A N 1
ATOM 741 C CA . GLY A 1 94 ? -1.662 -9.206 6.030 1.00 98.06 94 GLY A CA 1
ATOM 742 C C . GLY A 1 94 ? -2.275 -8.856 7.395 1.00 98.06 94 GLY A C 1
ATOM 743 O O . GLY A 1 94 ? -3.477 -9.072 7.570 1.00 98.06 94 GLY A O 1
ATOM 744 N N . PRO A 1 95 ? -1.502 -8.309 8.360 1.00 98.44 95 PRO A N 1
ATOM 745 C CA . PRO A 1 95 ? -0.102 -7.851 8.262 1.00 98.44 95 PRO A CA 1
ATOM 746 C C . PRO A 1 95 ? 0.944 -8.955 8.027 1.00 98.44 95 PRO A C 1
ATOM 748 O O . PRO A 1 95 ? 0.589 -10.121 7.886 1.00 98.44 95 PRO A O 1
ATOM 751 N N . ALA A 1 96 ? 2.232 -8.587 8.008 1.00 98.19 96 ALA A N 1
ATOM 752 C CA . ALA A 1 96 ? 3.369 -9.508 7.885 1.00 98.19 96 ALA A CA 1
ATOM 753 C C . ALA A 1 96 ? 3.290 -10.432 6.652 1.00 98.19 96 ALA A C 1
ATOM 755 O O . ALA A 1 96 ? 3.394 -11.654 6.743 1.00 98.19 96 ALA A O 1
ATOM 756 N N . THR A 1 97 ? 3.084 -9.842 5.475 1.00 98.56 97 THR A N 1
ATOM 757 C CA . THR A 1 97 ? 2.989 -10.580 4.211 1.00 98.56 97 THR A CA 1
ATOM 758 C C . THR A 1 97 ? 3.707 -9.849 3.089 1.00 98.56 97 THR A C 1
ATOM 760 O O . THR A 1 97 ? 3.744 -8.622 3.043 1.00 98.56 97 THR A O 1
ATOM 763 N N . VAL A 1 98 ? 4.218 -10.609 2.122 1.00 97.94 98 VAL A N 1
ATOM 764 C CA . VAL A 1 98 ? 4.680 -10.049 0.845 1.00 97.94 98 VAL A CA 1
ATOM 765 C C . VAL A 1 98 ? 3.509 -9.544 -0.017 1.00 97.94 98 VAL A C 1
ATOM 767 O O . VAL A 1 98 ? 3.699 -8.708 -0.901 1.00 97.94 98 VAL A O 1
ATOM 770 N N . GLY A 1 99 ? 2.290 -10.023 0.254 1.00 98.19 99 GLY A N 1
ATOM 771 C CA . GLY A 1 99 ? 1.075 -9.702 -0.482 1.00 98.19 99 GLY A CA 1
ATOM 772 C C . GLY A 1 99 ? 0.512 -10.919 -1.212 1.00 98.19 99 GLY A C 1
ATOM 773 O O . GLY A 1 99 ? -0.015 -11.835 -0.588 1.00 98.19 99 GLY A O 1
ATOM 774 N N . GLY A 1 100 ? 0.568 -10.900 -2.541 1.00 98.06 100 GLY A N 1
ATOM 775 C CA . GLY A 1 100 ? -0.034 -11.915 -3.400 1.00 98.06 100 GLY A CA 1
ATOM 776 C C . GLY A 1 100 ? 0.083 -11.573 -4.885 1.00 98.06 100 GLY A C 1
ATOM 777 O O . GLY A 1 100 ? 0.380 -10.436 -5.267 1.00 98.06 100 GLY A O 1
ATOM 778 N N . ILE A 1 101 ? -0.152 -12.571 -5.734 1.00 98.31 101 ILE A N 1
ATOM 779 C CA . ILE A 1 101 ? -0.136 -12.429 -7.191 1.00 98.31 101 ILE A CA 1
ATOM 780 C C . ILE A 1 101 ? -1.356 -13.119 -7.801 1.00 98.31 101 ILE A C 1
ATOM 782 O O . ILE A 1 101 ? -1.685 -14.252 -7.460 1.00 98.31 101 ILE A O 1
ATOM 786 N N . LYS A 1 102 ? -2.018 -12.422 -8.726 1.00 98.00 102 LYS A N 1
ATOM 787 C CA . LYS A 1 102 ? -3.010 -12.977 -9.644 1.00 98.00 102 LYS A CA 1
ATOM 788 C C . LYS A 1 102 ? -2.433 -12.879 -11.063 1.00 98.00 102 LYS A C 1
ATOM 790 O O . LYS A 1 102 ? -2.428 -11.772 -11.617 1.00 98.00 102 LYS A O 1
ATOM 795 N N . PRO A 1 103 ? -1.921 -13.987 -11.635 1.00 97.38 103 PRO A N 1
ATOM 796 C CA . PRO A 1 103 ? -1.283 -13.987 -12.950 1.00 97.38 103 PRO A CA 1
ATOM 797 C C . PRO A 1 103 ? -2.164 -13.360 -14.036 1.00 97.38 103 PRO A C 1
ATOM 799 O O . PRO A 1 103 ? -3.376 -13.570 -14.060 1.00 97.38 103 PRO A O 1
ATOM 802 N N . GLY A 1 104 ? -1.556 -12.541 -14.897 1.00 96.06 104 GLY A N 1
ATOM 803 C CA . GLY A 1 104 ? -2.256 -11.794 -15.950 1.00 96.06 104 GLY A CA 1
ATOM 804 C C . GLY A 1 104 ? -3.118 -10.619 -15.463 1.00 96.06 104 GLY A C 1
ATOM 805 O O . GLY A 1 104 ? -3.781 -9.990 -16.281 1.00 96.06 104 GLY A O 1
ATOM 806 N N . CYS A 1 105 ? -3.144 -10.313 -14.159 1.00 97.31 105 CYS A N 1
ATOM 807 C CA . CYS A 1 105 ? -3.978 -9.241 -13.602 1.00 97.31 105 CYS A CA 1
ATOM 808 C C . CYS A 1 105 ? -3.201 -8.265 -12.708 1.00 97.31 105 CYS A C 1
ATOM 810 O O . CYS A 1 105 ? -3.049 -7.099 -13.058 1.00 97.31 105 CYS A O 1
ATOM 812 N N . LEU A 1 106 ? -2.767 -8.710 -11.522 1.00 96.56 106 LEU A N 1
ATOM 813 C CA . LEU A 1 106 ? -2.202 -7.828 -10.496 1.00 96.56 106 LEU A CA 1
ATOM 814 C C . LEU A 1 106 ? -1.189 -8.567 -9.623 1.00 96.56 106 LEU A C 1
ATOM 816 O O . LEU A 1 106 ? -1.393 -9.718 -9.239 1.00 96.56 106 LEU A O 1
ATOM 820 N N . ARG A 1 107 ? -0.128 -7.855 -9.248 1.00 97.38 107 ARG A N 1
ATOM 821 C CA . ARG A 1 107 ? 0.900 -8.294 -8.308 1.00 97.38 107 ARG A CA 1
ATOM 822 C C . ARG A 1 107 ? 1.048 -7.254 -7.207 1.00 97.38 107 ARG A C 1
ATOM 824 O O . ARG A 1 107 ? 1.197 -6.070 -7.501 1.00 97.38 107 ARG A O 1
ATOM 831 N N . ILE A 1 108 ? 1.008 -7.689 -5.953 1.00 98.38 108 ILE A N 1
ATOM 832 C CA . ILE A 1 108 ? 1.165 -6.805 -4.797 1.00 98.38 108 ILE A CA 1
ATOM 833 C C . ILE A 1 108 ? 2.652 -6.703 -4.463 1.00 98.38 108 ILE A C 1
ATOM 835 O O . ILE A 1 108 ? 3.283 -7.691 -4.082 1.00 98.38 108 ILE A O 1
ATOM 839 N N . GLY A 1 109 ? 3.204 -5.497 -4.607 1.00 96.69 109 GLY A N 1
ATOM 840 C CA . GLY A 1 109 ? 4.557 -5.179 -4.165 1.00 96.69 109 GLY A CA 1
ATOM 841 C C . GLY A 1 109 ? 5.623 -6.101 -4.759 1.00 96.69 109 GLY A C 1
ATOM 842 O O . GLY A 1 109 ? 5.736 -6.252 -5.977 1.00 96.69 109 GLY A O 1
ATOM 843 N N . ASN A 1 110 ? 6.395 -6.721 -3.869 1.00 97.81 110 ASN A N 1
ATOM 844 C CA . ASN A 1 110 ? 7.561 -7.542 -4.193 1.00 97.81 110 ASN A CA 1
ATOM 845 C C . ASN A 1 110 ? 7.225 -9.026 -4.428 1.00 97.81 110 ASN A C 1
ATOM 847 O O . ASN A 1 110 ? 8.136 -9.832 -4.613 1.00 97.81 110 ASN A O 1
ATOM 851 N N . THR A 1 111 ? 5.942 -9.404 -4.411 1.00 98.25 111 THR A N 1
ATOM 852 C CA . THR A 1 111 ? 5.521 -10.807 -4.552 1.00 98.25 111 THR A CA 1
ATOM 853 C C . THR A 1 111 ? 6.073 -11.415 -5.842 1.00 98.25 111 THR A C 1
ATOM 855 O O . THR A 1 111 ? 5.895 -10.845 -6.913 1.00 98.25 111 THR A O 1
ATOM 858 N N . GLY A 1 112 ? 6.730 -12.574 -5.758 1.00 96.56 112 GLY A N 1
ATOM 859 C CA . GLY A 1 112 ? 7.287 -13.270 -6.925 1.00 96.56 112 GLY A CA 1
ATOM 860 C C . GLY A 1 112 ? 8.583 -12.672 -7.490 1.00 96.56 112 GLY A C 1
ATOM 861 O O . GLY A 1 112 ? 9.064 -13.163 -8.501 1.00 96.56 112 GLY A O 1
ATOM 862 N N . GLY A 1 113 ? 9.164 -11.648 -6.857 1.00 96.50 113 GLY A N 1
ATOM 863 C CA . GLY A 1 113 ? 10.529 -11.204 -7.149 1.00 96.50 113 GLY A CA 1
ATOM 864 C C . GLY A 1 113 ? 10.734 -10.537 -8.516 1.00 96.50 113 GLY A C 1
ATOM 865 O O . GLY A 1 113 ? 9.898 -9.759 -8.993 1.00 96.50 113 GLY A O 1
ATOM 866 N N . MET A 1 114 ? 11.913 -10.772 -9.092 1.00 96.38 114 MET A N 1
ATOM 867 C CA . MET A 1 114 ? 12.364 -10.191 -10.359 1.00 96.38 114 MET A CA 1
ATOM 868 C C . MET A 1 114 ? 11.737 -10.904 -11.570 1.00 96.38 114 MET A C 1
ATOM 870 O O . MET A 1 114 ? 11.075 -11.929 -11.432 1.00 96.38 114 MET A O 1
ATOM 874 N N . LEU A 1 115 ? 11.874 -10.307 -12.760 1.00 94.56 115 LEU A N 1
ATOM 875 C CA . LEU A 1 115 ? 11.210 -10.788 -13.980 1.00 94.56 115 LEU A CA 1
ATOM 876 C C . LEU A 1 115 ? 11.657 -12.185 -14.418 1.00 94.56 115 LEU A C 1
ATOM 878 O O . LEU A 1 115 ? 10.856 -12.907 -14.999 1.00 94.56 115 LEU A O 1
ATOM 882 N N . ASP A 1 116 ? 12.891 -12.572 -14.119 1.00 95.75 116 ASP A N 1
ATOM 883 C CA . ASP A 1 116 ? 13.397 -13.925 -14.341 1.00 95.75 116 ASP A CA 1
ATOM 884 C C . ASP A 1 116 ? 12.511 -14.973 -13.651 1.00 95.75 116 ASP A C 1
ATOM 886 O O . ASP A 1 116 ? 12.079 -15.921 -14.296 1.00 95.75 116 ASP A O 1
ATOM 890 N N . ASN A 1 117 ? 12.135 -14.749 -12.389 1.00 96.88 117 ASN A N 1
ATOM 891 C CA . ASN A 1 117 ? 11.235 -15.639 -11.654 1.00 96.88 117 ASN A CA 1
ATOM 892 C C . ASN A 1 117 ? 9.763 -15.553 -12.110 1.00 96.88 117 ASN A C 1
ATOM 894 O O . ASN A 1 117 ? 8.976 -16.440 -11.805 1.00 96.88 117 ASN A O 1
ATOM 898 N N . ILE A 1 118 ? 9.359 -14.479 -12.797 1.00 95.25 118 ILE A N 1
ATOM 899 C CA . ILE A 1 118 ? 7.974 -14.305 -13.274 1.00 95.25 118 ILE A CA 1
ATOM 900 C C . ILE A 1 118 ? 7.744 -14.966 -14.640 1.00 95.25 118 ILE A C 1
ATOM 902 O O . ILE A 1 118 ? 6.613 -15.340 -14.945 1.00 95.25 118 ILE A O 1
ATOM 906 N N . VAL A 1 119 ? 8.781 -15.042 -15.478 1.00 91.06 119 VAL A N 1
ATOM 907 C CA . VAL A 1 119 ? 8.681 -15.527 -16.865 1.00 91.06 119 VAL A CA 1
ATOM 908 C C . VAL A 1 119 ? 9.034 -17.012 -16.996 1.00 91.06 119 VAL A C 1
ATOM 910 O O . VAL A 1 119 ? 8.543 -17.647 -17.929 1.00 91.06 119 VAL A O 1
ATOM 913 N N . MET A 1 120 ? 9.874 -17.550 -16.102 1.00 63.09 120 MET A N 1
ATOM 914 C CA . MET A 1 120 ? 10.154 -18.993 -16.021 1.00 63.09 120 MET A CA 1
ATOM 915 C C . MET A 1 120 ? 8.921 -19.785 -15.583 1.00 63.09 120 MET A C 1
ATOM 917 O O . MET A 1 120 ? 8.701 -20.860 -16.183 1.00 63.09 120 MET A O 1
#

Secondary structure (DSSP, 8-state):
-B-TTS-SEEEEEEETTEEEEEEEBS-HHHHHHH-TT--EEEE---TTTHHHHHHHHTTSTT--EEEE--S---HHHHHHHHHHHHHHT-EEE-SS----EETTTEE-TTTT-SHHHHH-

Sequence (120 aa):
MVFPFSGNHYVKFYWGTEETLMPVYTTTKEAVQKHPNASVFINFASFRSVFETSVEAMQYPNIKTLAIIAEGVPEQQTRDLIKTAESKGVGMIGPATVGGIKPGCLRIGNTGGMLDNIVM

InterPro domains:
  IPR002020 Citrate synthase [PTHR23118] (1-119)
  IPR003781 CoA-binding [PF02629] (16-72)
  IPR036291 NAD(P)-binding domain superfamily [SSF51735] (12-95)

Organism: NCBI:txid1333877

Foldseek 3Di:
DEDQVDDWDWDWDDDPNDIDTDIYHNDPVVVCVVCVQDAEAEDPDELVCQLVVLLVLLVRLSHQEYEAAYDPNDVVSVVVSVVSCVVSNHHYHDDNDQGDDDPPPDDRHQPQHDVVSVVD

pLDDT: mean 97.28, std 3.39, range [63.09, 98.75]

Radius of gyration: 15.18 Å; chains: 1; bounding box: 31×37×42 Å